Protein AF-A0A7S1T1D5-F1 (afdb_monomer_lite)

Radius of gyration: 20.22 Å; chains: 1; bounding box: 53×20×60 Å

Secondary structure (DSSP, 8-state):
-GGGTT-SHHHHHHHHHTT---TTS-----S-----TTTTSSSSSS-TTT---SS---HHHHHHSTTTSSSS--S--PPP-------PPPPS-TTS-S--

Structure (mmCIF, N/CA/C/O backbone):
data_AF-A0A7S1T1D5-F1
#
_entry.id   AF-A0A7S1T1D5-F1
#
loop_
_atom_site.group_PDB
_atom_site.id
_atom_site.type_symbol
_atom_site.label_atom_id
_atom_site.label_alt_id
_atom_site.label_comp_id
_atom_site.label_asym_id
_atom_site.label_entity_id
_atom_site.label_seq_id
_atom_site.pdbx_PDB_ins_code
_atom_site.Cartn_x
_atom_site.Cartn_y
_atom_site.Cartn_z
_atom_site.occupancy
_atom_site.B_iso_or_equiv
_atom_site.auth_seq_id
_atom_site.auth_comp_id
_atom_site.auth_asym_id
_atom_site.auth_atom_id
_atom_site.pdbx_PDB_model_num
ATOM 1 N N . LYS A 1 1 ? -9.342 -1.743 11.954 1.00 88.62 1 LYS A N 1
ATOM 2 C CA . LYS A 1 1 ? -8.450 -2.504 11.041 1.00 88.62 1 LYS A CA 1
ATOM 3 C C . LYS A 1 1 ? -8.297 -1.799 9.695 1.00 88.62 1 LYS A C 1
ATOM 5 O O . LYS A 1 1 ? -7.189 -1.385 9.412 1.00 88.62 1 LYS A O 1
ATOM 10 N N . ASN A 1 2 ? -9.380 -1.542 8.949 1.00 93.88 2 ASN A N 1
ATOM 11 C CA . ASN A 1 2 ? -9.322 -0.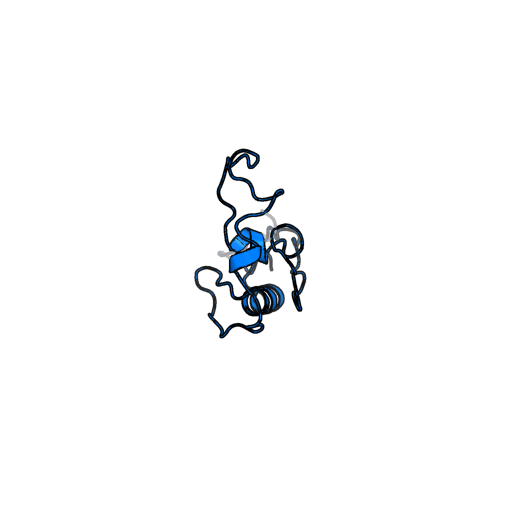810 7.665 1.00 93.88 2 ASN A CA 1
ATOM 12 C C . ASN A 1 2 ? -8.640 0.567 7.721 1.00 93.88 2 ASN A C 1
ATOM 14 O O . ASN A 1 2 ? -8.076 0.996 6.728 1.00 93.88 2 ASN A O 1
ATOM 18 N N . TYR A 1 3 ? -8.663 1.243 8.874 1.00 95.81 3 TYR A N 1
ATOM 19 C CA . TYR A 1 3 ? -7.953 2.509 9.088 1.00 95.81 3 TYR A CA 1
ATOM 20 C C . TYR A 1 3 ? -6.454 2.443 8.732 1.00 95.81 3 TYR A C 1
ATOM 22 O O . TYR A 1 3 ? -5.906 3.411 8.224 1.00 95.81 3 TYR A O 1
ATOM 30 N N . PHE A 1 4 ? -5.806 1.293 8.944 1.00 95.94 4 PHE A N 1
ATOM 31 C CA . PHE A 1 4 ? -4.384 1.085 8.647 1.00 95.94 4 PHE A CA 1
ATOM 32 C C . PHE A 1 4 ? -4.140 0.563 7.224 1.00 95.94 4 PHE A C 1
ATOM 34 O O . PHE A 1 4 ? -3.144 -0.111 6.972 1.00 95.94 4 PHE A O 1
ATOM 41 N N . TYR A 1 5 ? -5.050 0.822 6.283 1.00 96.38 5 TYR A N 1
ATOM 42 C CA . TYR A 1 5 ? -4.830 0.453 4.888 1.00 96.38 5 TYR A CA 1
ATOM 43 C C . TYR A 1 5 ? -3.560 1.133 4.355 1.00 96.38 5 TYR A C 1
ATOM 45 O O . TYR A 1 5 ? -3.396 2.342 4.504 1.00 96.38 5 TYR A O 1
ATOM 53 N N . LEU A 1 6 ? -2.654 0.340 3.770 1.00 95.25 6 LEU A N 1
ATOM 54 C CA . LEU A 1 6 ? -1.291 0.738 3.372 1.00 95.25 6 LEU A CA 1
ATOM 55 C C . LEU A 1 6 ? -0.362 1.168 4.524 1.00 95.25 6 LEU A C 1
ATOM 57 O O . LEU A 1 6 ? 0.776 1.557 4.285 1.00 95.25 6 LEU A O 1
ATOM 61 N N . PHE A 1 7 ? -0.817 1.062 5.767 1.00 96.56 7 PHE A N 1
ATOM 62 C CA . PHE A 1 7 ? -0.069 1.391 6.979 1.00 96.56 7 PHE A CA 1
ATOM 63 C C . PHE A 1 7 ? 0.088 0.158 7.880 1.00 96.56 7 PHE A C 1
ATOM 65 O O . PHE A 1 7 ? 0.059 0.247 9.107 1.00 96.56 7 PHE A O 1
ATOM 72 N N . ASP A 1 8 ? 0.234 -1.007 7.249 1.00 94.44 8 ASP A N 1
ATOM 73 C CA . ASP A 1 8 ? 0.550 -2.280 7.883 1.00 94.44 8 ASP A CA 1
ATOM 74 C C . ASP A 1 8 ? 1.977 -2.735 7.537 1.00 94.44 8 ASP A C 1
ATOM 76 O O . ASP A 1 8 ? 2.597 -2.270 6.576 1.00 94.44 8 ASP A O 1
ATOM 80 N N . ASP A 1 9 ? 2.509 -3.680 8.314 1.00 95.06 9 ASP A N 1
ATOM 81 C CA . ASP A 1 9 ? 3.869 -4.195 8.114 1.00 95.06 9 ASP A CA 1
ATOM 82 C C . ASP A 1 9 ? 4.069 -4.762 6.703 1.00 95.06 9 ASP A C 1
ATOM 84 O O . ASP A 1 9 ? 5.132 -4.597 6.103 1.00 95.06 9 ASP A O 1
ATOM 88 N N . SER A 1 10 ? 3.038 -5.402 6.142 1.00 96.19 10 SER A N 1
ATOM 89 C CA . SER A 1 10 ? 3.062 -5.919 4.773 1.00 96.19 10 SER A CA 1
ATOM 90 C C . SER A 1 10 ? 3.255 -4.801 3.747 1.00 96.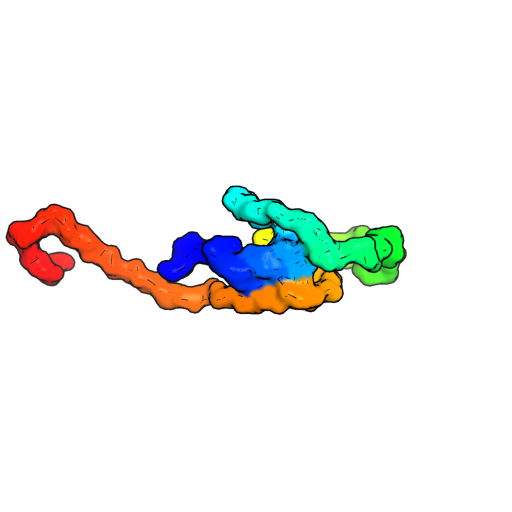19 10 SER A C 1
ATOM 92 O O . SER A 1 10 ? 4.116 -4.936 2.874 1.00 96.19 10 SER A O 1
ATOM 94 N N . ALA A 1 11 ? 2.542 -3.677 3.878 1.00 96.12 11 ALA A N 1
ATOM 95 C CA . ALA A 1 11 ? 2.701 -2.533 2.989 1.00 96.12 11 ALA A CA 1
ATOM 96 C C . ALA A 1 11 ? 4.079 -1.885 3.140 1.00 96.12 11 ALA A C 1
ATOM 98 O O . ALA A 1 11 ? 4.703 -1.561 2.130 1.00 96.12 11 ALA A O 1
ATOM 99 N N . PHE A 1 12 ? 4.609 -1.754 4.361 1.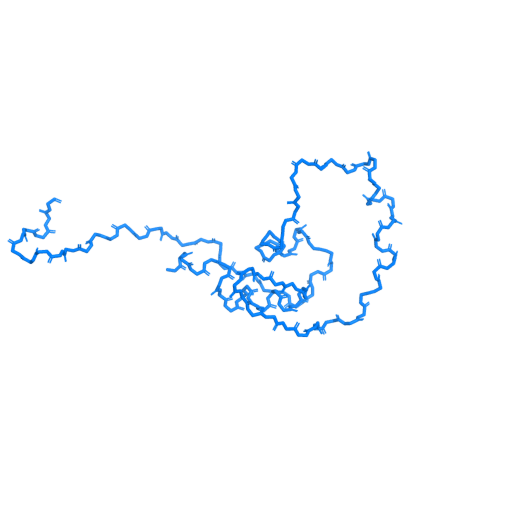00 96.06 12 PHE A N 1
ATOM 100 C CA . PHE A 1 12 ? 5.952 -1.200 4.567 1.00 96.06 12 PHE A CA 1
ATOM 101 C C . PHE A 1 12 ? 7.060 -2.105 4.024 1.00 96.06 12 PHE A C 1
ATOM 103 O O . PHE A 1 12 ? 8.013 -1.614 3.415 1.00 96.06 12 PHE A O 1
ATOM 110 N N . ILE A 1 13 ? 6.931 -3.426 4.176 1.00 96.25 13 ILE A N 1
ATOM 111 C CA . ILE A 1 13 ? 7.861 -4.396 3.582 1.00 96.25 13 ILE A CA 1
ATOM 112 C C . ILE A 1 13 ? 7.824 -4.299 2.054 1.00 96.25 13 ILE A C 1
ATOM 114 O O . ILE A 1 13 ? 8.878 -4.297 1.412 1.00 96.25 13 ILE A O 1
ATOM 118 N N . THR A 1 14 ? 6.635 -4.178 1.466 1.00 96.44 14 THR A N 1
ATOM 119 C CA . THR A 1 14 ? 6.473 -4.007 0.018 1.00 96.44 14 THR A CA 1
ATOM 120 C C . THR A 1 14 ? 7.042 -2.675 -0.464 1.00 96.44 14 THR A C 1
ATOM 122 O O . THR A 1 14 ? 7.822 -2.668 -1.413 1.00 96.44 14 THR A O 1
ATOM 125 N N . ALA A 1 15 ? 6.749 -1.567 0.221 1.00 95.94 15 ALA A N 1
ATOM 126 C CA . ALA A 1 15 ? 7.290 -0.246 -0.096 1.00 95.94 15 ALA A CA 1
ATOM 127 C C . ALA A 1 15 ? 8.827 -0.243 -0.055 1.00 95.94 15 ALA A C 1
ATOM 129 O O . ALA A 1 15 ? 9.469 0.189 -1.011 1.00 95.94 15 ALA A O 1
ATOM 130 N N . LYS A 1 16 ? 9.426 -0.838 0.985 1.00 95.38 16 LYS A N 1
ATOM 131 C CA . LYS A 1 16 ? 10.880 -1.031 1.080 1.00 95.38 16 LYS A CA 1
ATOM 132 C C . LYS A 1 16 ? 11.434 -1.869 -0.075 1.00 95.38 16 LYS A C 1
ATOM 134 O O . LYS A 1 16 ? 12.456 -1.519 -0.658 1.00 95.38 16 LYS A O 1
ATOM 139 N N . SER A 1 17 ? 10.780 -2.985 -0.397 1.00 94.69 17 SER A N 1
ATOM 140 C CA . SER A 1 17 ? 11.253 -3.917 -1.431 1.00 94.69 17 SER A CA 1
ATOM 141 C C . SER A 1 17 ? 11.196 -3.312 -2.834 1.00 94.69 17 SER A C 1
ATOM 143 O O . SER A 1 17 ? 12.056 -3.609 -3.658 1.00 94.69 17 SER A O 1
ATOM 145 N N . LEU A 1 18 ? 10.222 -2.431 -3.081 1.00 93.88 18 LEU A N 1
ATOM 146 C CA . LEU A 1 18 ? 10.051 -1.694 -4.335 1.00 93.88 18 LEU A CA 1
ATOM 147 C C . LEU A 1 18 ? 10.823 -0.366 -4.382 1.00 93.88 18 LEU A C 1
ATOM 149 O O . LEU A 1 18 ? 10.742 0.333 -5.388 1.00 93.88 18 LEU A O 1
ATOM 153 N N . ASN A 1 19 ? 11.551 -0.002 -3.320 1.00 93.94 19 ASN A N 1
ATOM 154 C CA . ASN A 1 19 ? 12.198 1.306 -3.186 1.00 93.94 19 ASN A CA 1
ATOM 155 C C . ASN A 1 19 ? 11.214 2.484 -3.381 1.00 93.94 19 ASN A C 1
ATOM 157 O O . ASN A 1 19 ? 11.498 3.463 -4.072 1.00 93.94 19 ASN A O 1
ATOM 161 N N . MET A 1 20 ? 10.021 2.370 -2.794 1.00 93.94 20 MET A N 1
ATOM 162 C CA . MET A 1 20 ? 8.969 3.386 -2.840 1.00 93.94 20 MET A CA 1
ATOM 163 C C . MET A 1 20 ? 8.633 3.899 -1.446 1.00 93.94 20 MET A C 1
ATOM 165 O O . MET A 1 20 ? 8.883 3.246 -0.436 1.00 93.94 20 MET A O 1
ATOM 169 N N . CYS A 1 21 ? 8.018 5.078 -1.403 1.00 94.06 21 CYS A N 1
ATOM 170 C CA . CYS A 1 21 ? 7.535 5.690 -0.175 1.00 94.06 21 CYS A CA 1
ATOM 171 C C . CYS A 1 21 ? 6.037 5.959 -0.297 1.00 94.06 21 CYS A C 1
ATOM 173 O O . CYS A 1 21 ? 5.586 6.589 -1.257 1.00 94.06 21 CYS A O 1
ATOM 175 N N . ILE A 1 22 ? 5.283 5.509 0.701 1.00 93.88 22 ILE A N 1
ATOM 176 C CA . ILE A 1 22 ? 3.897 5.932 0.904 1.00 93.88 22 ILE A CA 1
ATOM 177 C C . ILE A 1 22 ? 3.940 7.302 1.595 1.00 93.88 22 ILE A C 1
ATOM 179 O O . ILE A 1 22 ? 4.784 7.495 2.477 1.00 93.88 22 ILE A O 1
ATOM 183 N N . PRO A 1 23 ? 3.087 8.271 1.223 1.00 93.88 23 PRO A N 1
ATOM 184 C CA . PRO A 1 23 ? 3.012 9.546 1.930 1.00 93.88 23 PRO A CA 1
ATOM 185 C C . PRO A 1 23 ? 2.792 9.355 3.439 1.00 93.88 23 PRO A C 1
ATOM 187 O O . PRO A 1 23 ? 1.932 8.584 3.853 1.00 93.88 23 PRO A O 1
ATOM 190 N N . GLY A 1 24 ? 3.599 10.031 4.261 1.00 93.25 24 GLY A N 1
ATOM 191 C CA . GLY A 1 24 ? 3.580 9.889 5.725 1.00 93.25 24 GLY A CA 1
ATOM 192 C C . GLY A 1 24 ? 4.226 8.606 6.267 1.00 93.25 24 GLY A C 1
ATOM 193 O O . GLY A 1 24 ? 4.355 8.467 7.480 1.00 93.25 24 GLY A O 1
ATOM 194 N N . GLY A 1 25 ? 4.637 7.679 5.397 1.00 93.75 25 GLY A N 1
ATOM 195 C CA . GLY A 1 25 ? 5.323 6.444 5.768 1.00 93.75 25 GLY A CA 1
ATOM 196 C C . GLY A 1 25 ? 6.849 6.595 5.868 1.00 93.75 25 GLY A C 1
ATOM 197 O O . GLY A 1 25 ? 7.418 7.605 5.441 1.00 93.75 25 GLY A O 1
ATOM 198 N N . PRO A 1 26 ? 7.539 5.581 6.415 1.00 94.94 26 PRO A N 1
ATOM 199 C CA . PRO A 1 26 ? 8.994 5.562 6.506 1.00 94.94 26 PRO A CA 1
ATOM 200 C C . PRO A 1 26 ? 9.656 5.385 5.130 1.00 94.94 26 PRO A C 1
ATOM 202 O O . PRO A 1 26 ? 9.116 4.733 4.234 1.00 94.94 26 PRO A O 1
ATOM 205 N N . LYS A 1 27 ? 10.869 5.930 4.987 1.00 94.38 27 LYS A N 1
ATOM 206 C CA . LYS A 1 27 ? 11.757 5.704 3.838 1.00 94.38 27 LYS A CA 1
ATOM 207 C C . LYS A 1 27 ? 12.879 4.749 4.217 1.00 94.38 27 LYS A C 1
ATOM 209 O O . LYS A 1 27 ? 13.337 4.742 5.357 1.00 94.38 27 LYS A O 1
ATOM 214 N N . PHE A 1 28 ? 13.341 3.982 3.239 1.00 94.31 28 PHE A N 1
ATOM 215 C CA . PHE A 1 28 ? 14.412 3.011 3.411 1.00 94.31 28 PHE A CA 1
ATOM 216 C C . PHE A 1 28 ? 15.406 3.104 2.262 1.00 94.31 28 PHE A C 1
ATOM 218 O O . PHE A 1 28 ? 15.072 3.575 1.178 1.00 94.31 28 PHE A O 1
ATOM 225 N N . GLU A 1 29 ? 16.608 2.592 2.501 1.00 92.50 29 GLU A N 1
ATOM 226 C CA . GLU A 1 29 ? 17.567 2.320 1.436 1.00 92.50 29 GLU A CA 1
ATOM 227 C C . GLU A 1 29 ? 17.032 1.237 0.477 1.00 92.50 29 GLU A C 1
ATOM 229 O O . GLU A 1 29 ? 16.367 0.294 0.935 1.00 92.50 29 GLU A O 1
ATOM 234 N N . PRO A 1 30 ? 17.349 1.318 -0.831 1.00 91.12 30 PRO A N 1
ATOM 235 C CA . PRO A 1 30 ? 16.919 0.327 -1.809 1.00 91.12 30 PRO A CA 1
ATOM 236 C C . PRO A 1 30 ? 17.406 -1.076 -1.434 1.00 91.12 30 PRO A C 1
ATOM 238 O O . PRO A 1 30 ? 18.603 -1.300 -1.232 1.00 91.12 30 PRO A O 1
ATOM 241 N N . LEU A 1 31 ? 16.481 -2.040 -1.384 1.00 89.38 31 LEU A N 1
ATOM 242 C CA . LEU A 1 31 ? 16.818 -3.445 -1.126 1.00 89.38 31 LEU A CA 1
ATOM 243 C C . LEU A 1 31 ? 17.601 -4.071 -2.289 1.00 89.38 31 LEU A C 1
ATOM 245 O O . LEU A 1 31 ? 18.467 -4.916 -2.075 1.00 89.38 31 LEU A O 1
ATOM 249 N N . PHE A 1 32 ? 17.281 -3.649 -3.509 1.00 87.56 32 PHE A N 1
ATOM 250 C CA . PHE A 1 32 ? 17.901 -4.098 -4.744 1.00 87.56 32 PHE A CA 1
ATOM 251 C C . PHE A 1 32 ? 18.526 -2.892 -5.450 1.00 87.56 32 PHE A C 1
ATOM 253 O O . PHE A 1 32 ? 17.854 -1.882 -5.653 1.00 87.56 32 PHE A O 1
ATOM 260 N N . ARG A 1 33 ? 19.816 -2.985 -5.786 1.00 81.94 33 ARG A N 1
ATOM 261 C CA . ARG A 1 33 ? 20.603 -1.911 -6.431 1.00 81.94 33 ARG A CA 1
ATOM 262 C C . ARG A 1 33 ? 20.954 -2.218 -7.889 1.00 81.94 33 ARG A C 1
ATOM 264 O O . ARG A 1 33 ? 21.633 -1.438 -8.537 1.00 81.94 33 ARG A O 1
ATOM 271 N N . ASP A 1 34 ? 20.495 -3.364 -8.374 1.00 74.12 34 ASP A N 1
ATOM 272 C CA . ASP A 1 34 ? 20.790 -3.971 -9.673 1.00 74.12 34 ASP A CA 1
ATOM 273 C C . ASP A 1 34 ? 19.771 -3.598 -10.765 1.00 74.12 34 ASP A C 1
ATOM 275 O O . ASP A 1 34 ? 19.739 -4.221 -11.821 1.00 74.12 34 ASP A O 1
ATOM 279 N N . MET A 1 35 ? 18.902 -2.615 -10.517 1.00 64.81 35 MET A N 1
ATOM 280 C CA . MET A 1 35 ? 17.945 -2.141 -11.518 1.00 64.81 35 MET A CA 1
ATOM 281 C C . MET A 1 35 ? 18.686 -1.260 -12.533 1.00 64.81 35 MET A C 1
ATOM 283 O O . MET A 1 35 ? 18.867 -0.066 -12.301 1.00 64.81 35 MET A O 1
ATOM 287 N N . GLU A 1 36 ? 19.123 -1.838 -13.651 1.00 60.62 36 GLU A N 1
ATOM 288 C CA . GLU A 1 36 ? 19.534 -1.070 -14.831 1.00 60.62 36 GLU A CA 1
ATOM 289 C C . GLU A 1 36 ? 18.297 -0.403 -15.446 1.00 60.62 36 GLU A C 1
ATOM 291 O O . GLU A 1 36 ? 17.560 -0.989 -16.230 1.00 60.62 36 GLU A O 1
ATOM 296 N N . THR A 1 37 ? 18.045 0.845 -15.056 1.00 61.41 37 THR A N 1
ATOM 297 C CA . THR A 1 37 ? 16.887 1.643 -15.490 1.00 61.41 37 THR A CA 1
ATOM 298 C C . THR A 1 37 ? 16.892 1.987 -16.979 1.00 61.41 37 THR A C 1
ATOM 300 O O . THR A 1 37 ? 15.850 2.321 -17.527 1.00 61.41 37 THR A O 1
ATOM 303 N N . ARG A 1 38 ? 18.044 1.910 -17.656 1.00 55.91 38 ARG A N 1
ATOM 304 C CA . ARG A 1 38 ? 18.195 2.407 -19.033 1.00 55.91 38 ARG A CA 1
ATOM 305 C C . ARG A 1 38 ? 17.476 1.577 -20.097 1.00 55.91 38 ARG A C 1
ATOM 307 O O . ARG A 1 38 ? 16.980 2.171 -21.049 1.00 55.91 38 ARG A O 1
ATOM 314 N N . ASP A 1 39 ? 17.389 0.261 -19.930 1.00 57.78 39 ASP A N 1
ATOM 315 C CA . ASP A 1 39 ? 16.824 -0.625 -20.960 1.00 57.78 39 ASP A CA 1
ATOM 316 C C . ASP A 1 39 ? 15.309 -0.858 -20.793 1.00 57.78 39 ASP A C 1
ATOM 318 O O . ASP A 1 39 ? 14.641 -1.317 -21.721 1.00 57.78 39 ASP A O 1
ATOM 322 N N . GLU A 1 40 ? 14.728 -0.525 -19.631 1.00 64.56 40 GLU A N 1
ATOM 323 C CA . GLU A 1 40 ? 13.282 -0.676 -19.396 1.00 64.56 40 GLU A CA 1
ATOM 324 C C . GLU A 1 40 ? 12.447 0.488 -19.968 1.00 64.56 40 GLU A C 1
ATOM 326 O O . GLU A 1 40 ? 11.283 0.275 -20.322 1.00 64.56 40 GLU A O 1
ATOM 331 N N . ASP A 1 41 ? 13.021 1.690 -20.101 1.00 65.31 41 ASP A N 1
ATOM 332 C CA . ASP A 1 41 ? 12.273 2.915 -20.433 1.00 65.31 41 ASP A CA 1
ATOM 333 C C . ASP A 1 41 ? 11.881 3.033 -21.920 1.00 65.31 41 ASP A C 1
ATOM 335 O O . ASP A 1 41 ? 10.873 3.662 -22.238 1.00 65.31 41 ASP A O 1
ATOM 339 N N . TRP A 1 42 ? 12.629 2.409 -22.838 1.00 70.12 42 TRP A N 1
ATOM 340 C CA . TRP A 1 42 ? 12.372 2.475 -24.284 1.00 70.12 42 TRP A CA 1
ATOM 341 C C . TRP A 1 42 ? 12.400 1.086 -24.915 1.00 70.12 42 TRP A C 1
ATOM 343 O O . TRP A 1 42 ? 13.402 0.651 -25.478 1.00 70.12 42 TRP A O 1
ATOM 353 N N . ASN A 1 43 ? 11.269 0.391 -24.845 1.00 79.12 43 ASN A N 1
ATOM 354 C CA . ASN A 1 43 ? 11.074 -0.885 -25.524 1.00 79.12 43 ASN A CA 1
ATOM 355 C C . ASN A 1 43 ? 9.769 -0.878 -26.333 1.00 79.12 43 ASN A C 1
ATOM 357 O O . ASN A 1 43 ? 8.956 0.040 -26.237 1.00 79.12 43 ASN A O 1
ATOM 361 N N . GLU A 1 44 ? 9.561 -1.921 -27.135 1.00 82.00 44 GLU A N 1
ATOM 362 C CA . GLU A 1 44 ? 8.397 -2.044 -28.021 1.00 82.00 44 GLU A CA 1
ATOM 363 C C . GLU A 1 44 ? 7.044 -1.963 -27.286 1.00 82.00 44 GLU A C 1
ATOM 365 O O . GLU A 1 44 ? 6.039 -1.555 -27.885 1.00 82.00 44 GLU A O 1
ATOM 370 N N . PHE A 1 45 ? 7.026 -2.327 -26.000 1.00 80.25 45 PHE A N 1
ATOM 371 C CA . PHE A 1 45 ? 5.840 -2.358 -25.147 1.00 80.25 45 PHE A CA 1
ATOM 372 C C . PHE A 1 45 ? 5.583 -1.033 -24.413 1.00 80.25 45 PHE A C 1
ATOM 374 O O . PHE A 1 45 ? 4.426 -0.678 -24.205 1.00 80.25 45 PHE A O 1
ATOM 381 N N . ASN A 1 46 ? 6.633 -0.286 -24.067 1.00 83.25 46 ASN A N 1
ATOM 382 C CA . ASN A 1 46 ? 6.566 0.972 -23.317 1.00 83.25 46 ASN A CA 1
ATOM 383 C C . ASN A 1 46 ? 6.553 2.221 -24.223 1.00 83.25 46 ASN A C 1
ATOM 385 O O . ASN A 1 46 ? 6.755 3.335 -23.745 1.00 83.25 46 ASN A O 1
ATOM 389 N N . ASP A 1 47 ? 6.298 2.056 -25.525 1.00 86.00 47 ASP A N 1
ATOM 390 C CA . ASP A 1 47 ? 6.191 3.163 -26.482 1.00 86.00 47 ASP A CA 1
ATOM 391 C C . ASP A 1 47 ? 5.060 4.135 -26.100 1.00 86.00 47 ASP A C 1
ATOM 393 O O . ASP A 1 47 ? 3.892 3.753 -25.960 1.00 86.00 47 ASP A O 1
ATOM 397 N N . ILE A 1 48 ? 5.402 5.422 -25.991 1.00 85.50 48 ILE A N 1
ATOM 398 C CA . ILE A 1 48 ? 4.479 6.500 -25.624 1.00 85.50 48 ILE A CA 1
ATOM 399 C C . ILE A 1 48 ? 3.274 6.605 -26.566 1.00 85.50 48 ILE A C 1
ATOM 401 O O . ILE A 1 48 ? 2.191 6.987 -26.131 1.00 85.50 48 ILE A O 1
ATOM 405 N N . ASN A 1 49 ? 3.426 6.217 -27.836 1.00 89.62 49 ASN A N 1
ATOM 406 C CA . ASN A 1 49 ? 2.340 6.260 -28.817 1.00 89.62 49 ASN A CA 1
ATOM 407 C C . ASN A 1 49 ? 1.329 5.118 -28.636 1.00 89.62 49 ASN A C 1
ATOM 409 O O . ASN A 1 49 ? 0.211 5.197 -29.145 1.00 89.62 49 ASN A O 1
ATOM 413 N N . LYS A 1 50 ? 1.714 4.051 -27.926 1.00 88.44 50 LYS A N 1
ATOM 414 C CA . LYS A 1 50 ? 0.868 2.879 -27.652 1.00 88.44 50 LYS A CA 1
ATOM 415 C C . LYS A 1 50 ? 0.230 2.937 -26.259 1.00 88.44 50 LYS A C 1
ATOM 417 O O . LYS A 1 50 ? -0.745 2.230 -26.002 1.00 88.44 50 LYS A O 1
ATOM 422 N N . LEU A 1 51 ? 0.751 3.779 -25.365 1.00 87.38 51 LEU A N 1
ATOM 423 C CA . LEU A 1 51 ? 0.266 3.928 -23.995 1.00 87.38 51 LEU A CA 1
ATOM 424 C C . LEU A 1 51 ? -0.861 4.963 -23.894 1.00 87.38 51 LEU A C 1
ATOM 426 O O . LEU A 1 51 ? -0.679 6.156 -24.127 1.00 87.38 51 LEU A O 1
ATOM 430 N N . ILE A 1 52 ? -2.038 4.516 -23.453 1.00 92.06 52 ILE A N 1
ATOM 431 C CA . ILE A 1 52 ? -3.173 5.403 -23.174 1.00 92.06 52 ILE A CA 1
ATOM 432 C C . ILE A 1 52 ? -3.102 5.873 -21.717 1.00 92.06 52 ILE A C 1
ATOM 434 O O . ILE A 1 52 ? -3.477 5.147 -20.795 1.00 92.06 52 ILE A O 1
ATOM 438 N N . ILE A 1 53 ? -2.674 7.117 -21.501 1.00 89.94 53 ILE A N 1
ATOM 439 C CA . ILE A 1 53 ? -2.555 7.710 -20.162 1.00 89.94 53 ILE A CA 1
ATOM 440 C C . ILE A 1 53 ? -3.814 8.525 -19.843 1.00 89.94 53 ILE A C 1
ATOM 442 O O . ILE A 1 53 ? -3.967 9.657 -20.291 1.00 89.94 53 ILE A O 1
ATOM 446 N N . ARG A 1 54 ? -4.729 7.950 -19.049 1.00 94.06 54 ARG A N 1
ATOM 447 C CA . ARG A 1 54 ? -5.929 8.660 -18.543 1.00 94.06 54 ARG A CA 1
ATOM 448 C C . ARG A 1 54 ? -5.783 9.152 -17.110 1.00 94.06 54 ARG A C 1
ATOM 450 O O . ARG A 1 54 ? -6.406 10.130 -16.711 1.00 94.06 54 ARG A O 1
ATOM 457 N N . SER A 1 55 ? -4.998 8.447 -16.308 1.00 93.19 55 SER A N 1
ATOM 458 C CA . SER A 1 55 ? -4.704 8.809 -14.926 1.00 93.19 55 SER A CA 1
ATOM 459 C C . SER A 1 55 ? -3.317 8.282 -14.573 1.00 93.19 55 SER A C 1
ATOM 461 O O . SER A 1 55 ? -3.003 7.144 -14.933 1.00 93.19 55 SER A O 1
ATOM 463 N N . PRO A 1 56 ? -2.472 9.082 -13.906 1.00 92.19 56 PRO A N 1
ATOM 464 C CA . PRO A 1 56 ? -1.130 8.648 -13.556 1.00 92.19 56 PRO A CA 1
ATOM 465 C C . PRO A 1 56 ? -1.180 7.539 -12.499 1.00 92.19 56 PRO A C 1
ATOM 467 O O . PRO A 1 56 ? -1.938 7.613 -11.528 1.00 92.19 56 PRO A O 1
ATOM 470 N N . ILE A 1 57 ? -0.341 6.517 -12.668 1.00 93.06 57 ILE A N 1
ATOM 471 C CA . ILE A 1 57 ? -0.207 5.433 -11.692 1.00 93.06 57 ILE A CA 1
ATOM 472 C C . ILE A 1 57 ? 0.619 5.946 -10.508 1.00 93.06 57 ILE A C 1
ATOM 474 O O . ILE A 1 57 ? 1.820 6.187 -10.638 1.00 93.06 57 ILE A O 1
ATOM 478 N N . ARG A 1 58 ? -0.024 6.105 -9.348 1.00 95.00 58 ARG A N 1
ATOM 479 C CA . ARG A 1 58 ? 0.620 6.590 -8.120 1.00 95.00 58 ARG A CA 1
ATOM 480 C C . ARG A 1 58 ? 1.333 5.475 -7.347 1.00 95.00 58 ARG A C 1
ATOM 482 O O . ARG A 1 58 ? 1.092 4.288 -7.573 1.00 95.00 58 ARG A O 1
ATOM 489 N N . THR A 1 59 ? 2.188 5.857 -6.396 1.00 94.06 59 THR A N 1
ATOM 490 C CA . THR A 1 59 ? 2.925 4.910 -5.542 1.00 94.06 59 THR A CA 1
ATOM 491 C C . THR A 1 59 ? 1.993 4.062 -4.683 1.00 94.06 59 THR A C 1
ATOM 493 O O . THR A 1 59 ? 2.270 2.884 -4.473 1.00 94.06 59 THR A O 1
ATOM 496 N N . GLU A 1 60 ? 0.851 4.603 -4.254 1.00 95.75 60 GLU A N 1
ATOM 497 C CA . GLU A 1 60 ? -0.130 3.858 -3.463 1.00 95.75 60 GLU A CA 1
ATOM 498 C C . GLU A 1 60 ? -0.694 2.662 -4.240 1.00 95.75 60 GLU A C 1
ATOM 500 O O . GLU A 1 60 ? -0.855 1.585 -3.673 1.00 95.75 60 GLU A O 1
ATOM 505 N N . TYR A 1 61 ? -0.919 2.802 -5.552 1.00 96.56 61 TYR A N 1
ATOM 506 C CA . TYR A 1 61 ? -1.380 1.696 -6.399 1.00 96.56 61 TYR A CA 1
ATOM 507 C C . TYR A 1 61 ? -0.308 0.621 -6.552 1.00 96.56 61 TYR A C 1
ATOM 509 O O . TYR A 1 61 ? -0.606 -0.569 -6.469 1.00 96.56 61 TYR A O 1
ATOM 517 N N . LYS A 1 62 ? 0.950 1.043 -6.710 1.00 95.75 62 LYS A N 1
ATOM 518 C CA . LYS A 1 62 ? 2.099 0.140 -6.816 1.00 95.75 62 LYS A CA 1
ATOM 519 C C . LYS A 1 62 ? 2.340 -0.661 -5.543 1.00 95.75 62 LYS A C 1
ATOM 521 O O . LYS A 1 62 ? 2.768 -1.804 -5.645 1.00 95.75 62 LYS A O 1
ATOM 526 N N . VAL A 1 63 ? 2.056 -0.104 -4.366 1.00 96.12 63 VAL A N 1
ATOM 527 C CA . VAL A 1 63 ? 2.162 -0.850 -3.104 1.00 96.12 63 VAL A CA 1
ATOM 528 C C . VAL A 1 63 ? 0.915 -1.702 -2.841 1.00 96.12 63 VAL A C 1
ATOM 530 O O . VAL A 1 63 ? 1.057 -2.838 -2.401 1.00 96.12 63 VAL A O 1
ATOM 533 N N . ALA A 1 64 ? -0.287 -1.202 -3.155 1.00 96.62 64 ALA A N 1
ATOM 534 C CA . ALA A 1 64 ? -1.542 -1.940 -2.977 1.00 96.62 64 ALA A CA 1
ATOM 535 C C . ALA A 1 64 ? -1.622 -3.200 -3.855 1.00 96.62 64 ALA A C 1
ATOM 537 O O . ALA A 1 64 ? -2.038 -4.261 -3.392 1.00 96.62 64 ALA A O 1
ATOM 538 N N . PHE A 1 65 ? -1.204 -3.090 -5.119 1.00 97.12 65 PHE A N 1
ATOM 539 C CA . PHE A 1 65 ? -1.257 -4.171 -6.104 1.00 97.12 65 PHE A CA 1
ATOM 540 C C . PHE A 1 65 ? 0.137 -4.415 -6.698 1.00 97.12 65 PHE A C 1
ATOM 542 O O . PHE A 1 65 ? 0.399 -4.082 -7.861 1.00 97.12 65 PHE A O 1
ATOM 549 N N . PRO A 1 66 ? 1.057 -5.002 -5.910 1.00 96.50 66 PRO A N 1
ATOM 550 C CA . PRO A 1 66 ? 2.475 -5.019 -6.245 1.00 96.50 66 PRO A CA 1
ATOM 551 C C . PRO A 1 66 ? 2.798 -5.829 -7.498 1.00 96.50 66 PRO A C 1
ATOM 553 O O . PRO A 1 66 ? 3.729 -5.478 -8.214 1.00 96.50 66 PRO A O 1
ATOM 556 N N . TYR A 1 67 ? 2.007 -6.859 -7.799 1.00 96.44 67 TYR A N 1
ATOM 557 C CA . TYR A 1 67 ? 2.199 -7.708 -8.976 1.00 96.44 67 TYR A CA 1
ATOM 558 C C . TYR A 1 67 ? 1.590 -7.153 -10.267 1.00 96.44 67 TYR A C 1
ATOM 560 O O . TYR A 1 67 ? 1.880 -7.684 -11.332 1.00 96.44 67 TYR A O 1
ATOM 568 N N . LEU A 1 68 ? 0.756 -6.112 -10.185 1.00 95.50 68 LEU A N 1
ATOM 569 C CA . LEU A 1 68 ? 0.071 -5.546 -11.350 1.00 95.50 68 LEU A CA 1
ATOM 570 C C . LEU A 1 68 ? 0.791 -4.314 -11.904 1.00 95.50 68 LEU A C 1
ATOM 572 O O . LEU A 1 68 ? 0.930 -4.174 -13.112 1.00 95.50 68 LEU A O 1
ATOM 576 N N . TYR A 1 69 ? 1.239 -3.415 -11.024 1.00 94.62 69 TYR A N 1
ATOM 577 C CA . TYR A 1 69 ? 1.760 -2.102 -11.425 1.00 94.62 69 TYR A CA 1
ATOM 578 C C . TYR A 1 69 ? 3.288 -1.967 -11.335 1.00 94.62 69 TYR A C 1
ATOM 580 O O . TYR A 1 69 ? 3.809 -0.857 -11.471 1.00 94.62 69 TYR A O 1
ATOM 588 N N . ASN A 1 70 ? 4.013 -3.064 -11.085 1.00 92.25 70 ASN A N 1
ATOM 58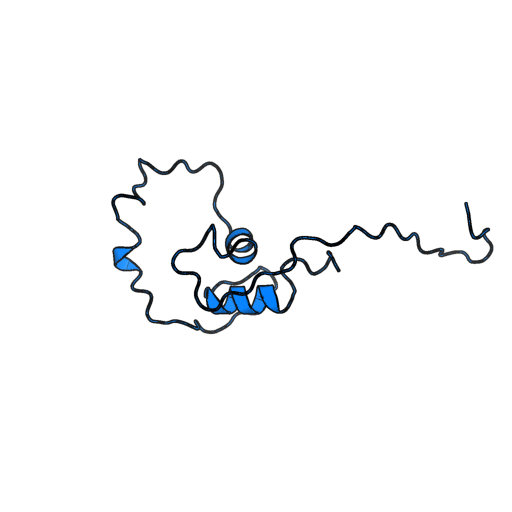9 C CA . ASN A 1 70 ? 5.473 -3.060 -11.004 1.00 92.25 70 ASN A CA 1
ATOM 590 C C . ASN A 1 70 ? 6.084 -4.138 -11.891 1.00 92.25 70 ASN A C 1
ATOM 592 O O . ASN A 1 70 ? 5.640 -5.286 -11.891 1.00 92.25 70 ASN A O 1
ATOM 596 N N . ASN A 1 71 ? 7.187 -3.784 -12.543 1.00 88.75 71 ASN A N 1
ATOM 597 C CA . ASN A 1 71 ? 8.078 -4.757 -13.151 1.00 88.75 71 ASN A CA 1
ATOM 598 C C . ASN A 1 71 ? 8.868 -5.469 -12.048 1.00 88.75 71 ASN A C 1
ATOM 600 O O . ASN A 1 71 ? 9.320 -4.839 -11.091 1.00 88.75 71 ASN A O 1
ATOM 604 N N . ARG A 1 72 ? 9.051 -6.787 -12.190 1.00 88.25 72 ARG A N 1
ATOM 605 C CA . ARG A 1 72 ? 9.912 -7.610 -11.315 1.00 88.25 72 ARG A CA 1
ATOM 606 C C . ARG A 1 72 ? 9.660 -7.388 -9.803 1.00 88.25 72 ARG A C 1
ATOM 608 O O . ARG A 1 72 ? 10.591 -7.040 -9.072 1.00 88.25 72 ARG A O 1
ATOM 615 N N . PRO A 1 73 ? 8.435 -7.622 -9.292 1.00 93.06 73 PRO A N 1
ATOM 616 C CA . PRO A 1 73 ? 8.111 -7.458 -7.873 1.00 93.06 73 PRO A CA 1
ATOM 617 C C . PRO A 1 73 ? 8.814 -8.526 -7.015 1.00 93.06 73 PRO A C 1
ATOM 619 O O . PRO A 1 73 ? 8.303 -9.622 -6.780 1.00 93.06 73 PRO A O 1
ATOM 622 N N . ARG A 1 74 ? 10.025 -8.216 -6.547 1.00 92.69 74 ARG A N 1
ATOM 623 C CA . ARG A 1 74 ? 10.867 -9.113 -5.742 1.00 92.69 74 ARG A CA 1
ATOM 624 C C . ARG A 1 74 ? 10.657 -8.849 -4.251 1.00 92.69 74 ARG A C 1
ATOM 626 O O . ARG A 1 74 ? 10.667 -7.703 -3.821 1.00 92.69 74 ARG A O 1
ATOM 633 N N . ARG A 1 75 ? 10.526 -9.915 -3.449 1.00 95.06 75 ARG A N 1
ATOM 634 C CA . ARG A 1 75 ? 10.390 -9.859 -1.971 1.00 95.06 75 ARG A CA 1
ATOM 635 C C . ARG A 1 75 ? 9.229 -8.988 -1.446 1.00 95.06 75 ARG A C 1
ATOM 637 O O . ARG A 1 75 ? 9.236 -8.592 -0.285 1.00 95.06 75 ARG A O 1
ATOM 644 N N . VAL A 1 76 ? 8.211 -8.747 -2.271 1.00 96.44 76 VAL A N 1
ATOM 645 C CA . VAL A 1 76 ? 6.975 -8.060 -1.868 1.00 96.44 76 VAL A CA 1
ATOM 646 C C . VAL A 1 76 ? 6.075 -8.972 -1.026 1.00 96.44 76 VAL A C 1
ATOM 648 O O . VAL A 1 76 ? 6.187 -10.198 -1.081 1.00 96.44 76 VAL A O 1
ATOM 651 N N . ARG A 1 77 ? 5.163 -8.375 -0.254 1.00 96.50 77 ARG A N 1
ATOM 652 C CA . ARG A 1 77 ? 4.112 -9.071 0.499 1.00 96.50 77 ARG A CA 1
ATOM 653 C C . ARG A 1 77 ? 2.738 -8.517 0.134 1.00 96.50 77 ARG A C 1
ATOM 655 O O . ARG A 1 77 ? 2.580 -7.317 -0.071 1.00 96.50 77 ARG A O 1
ATOM 662 N N . LEU A 1 78 ? 1.743 -9.397 0.077 1.00 95.31 78 LEU A N 1
ATOM 663 C CA . LEU A 1 78 ? 0.353 -8.991 -0.109 1.00 95.31 78 LEU A CA 1
ATOM 664 C C . LEU A 1 78 ? -0.218 -8.490 1.221 1.00 95.31 78 LEU A C 1
ATOM 666 O O . LEU A 1 78 ? -0.215 -9.219 2.215 1.00 95.31 78 LEU A O 1
ATOM 670 N N . SER A 1 79 ? -0.703 -7.250 1.228 1.00 93.19 79 SER A N 1
ATOM 671 C CA . SER A 1 79 ? -1.482 -6.701 2.340 1.00 93.19 79 SER A CA 1
ATOM 672 C C . SER A 1 79 ? -2.926 -7.194 2.282 1.00 93.19 79 SER A C 1
ATOM 674 O O . SER A 1 79 ? -3.425 -7.630 1.241 1.00 93.19 79 SER A O 1
ATOM 676 N N . THR A 1 80 ? -3.619 -7.120 3.418 1.00 94.50 80 THR A N 1
ATOM 677 C CA . THR A 1 80 ? -5.045 -7.461 3.456 1.00 94.50 80 THR A CA 1
ATOM 678 C C . THR A 1 80 ? -5.844 -6.421 2.679 1.00 94.50 80 THR A C 1
ATOM 680 O O . THR A 1 80 ? -5.705 -5.225 2.922 1.00 94.50 80 THR A O 1
ATOM 683 N N . TYR A 1 81 ? -6.700 -6.879 1.765 1.00 94.75 81 TYR A N 1
ATOM 684 C CA . TYR A 1 81 ? -7.479 -5.987 0.907 1.00 94.75 81 TYR A CA 1
ATOM 685 C C . TYR A 1 81 ? -8.528 -5.190 1.691 1.00 94.75 81 TYR A C 1
ATOM 687 O O . TYR A 1 81 ? -8.627 -3.975 1.549 1.00 94.75 81 TYR A O 1
ATOM 695 N N . HIS A 1 82 ? -9.320 -5.873 2.521 1.00 95.69 82 HIS A N 1
ATOM 696 C CA . HIS A 1 82 ? -10.428 -5.257 3.243 1.00 95.69 82 HIS A CA 1
ATOM 697 C C . HIS A 1 82 ? -10.883 -6.130 4.421 1.00 95.69 82 HIS A C 1
ATOM 699 O O . HIS A 1 82 ? -10.867 -7.358 4.342 1.00 95.69 82 HIS A O 1
ATOM 705 N N . HIS A 1 83 ? -11.348 -5.496 5.495 1.00 95.75 83 HIS A N 1
ATOM 706 C CA . HIS A 1 83 ? -12.121 -6.127 6.565 1.00 95.75 83 HIS A CA 1
ATOM 707 C C . HIS A 1 83 ? -13.539 -5.547 6.595 1.00 95.75 83 HIS A C 1
ATOM 709 O O . HIS A 1 83 ? -13.709 -4.389 6.236 1.00 95.75 83 HIS A O 1
ATOM 715 N N . PRO A 1 84 ? -14.563 -6.274 7.070 1.00 96.38 84 PRO A N 1
ATOM 716 C CA . PRO A 1 84 ? -15.899 -5.702 7.245 1.00 96.38 84 PRO A CA 1
ATOM 717 C C . PRO A 1 84 ? -15.867 -4.391 8.050 1.00 96.38 84 PRO A C 1
ATOM 719 O O . PRO A 1 84 ? -15.173 -4.300 9.069 1.00 96.38 84 PRO A O 1
ATOM 722 N N . GLN A 1 85 ? -16.592 -3.370 7.582 1.00 94.44 85 GLN A N 1
ATOM 723 C CA . GLN A 1 85 ? -16.664 -2.083 8.271 1.00 94.44 85 GLN A CA 1
ATOM 724 C C . GLN A 1 85 ? -17.457 -2.243 9.570 1.00 94.44 85 GLN A C 1
ATOM 726 O O . GLN A 1 85 ? -18.606 -2.677 9.566 1.00 94.44 85 GLN A O 1
ATOM 731 N N . VAL A 1 86 ? -16.824 -1.902 10.691 1.00 94.56 86 VAL A N 1
ATOM 732 C CA . VAL A 1 86 ? -17.464 -1.947 12.007 1.00 94.56 86 VAL A CA 1
ATOM 733 C C . VAL A 1 86 ? -18.290 -0.678 12.180 1.00 94.56 86 VAL A C 1
ATOM 735 O O . VAL A 1 86 ? -17.734 0.415 12.237 1.00 94.56 86 VAL A O 1
ATOM 738 N N . MET A 1 87 ? -19.609 -0.837 12.272 1.00 93.81 87 MET A N 1
ATOM 739 C CA . MET A 1 87 ? -20.574 0.249 12.477 1.00 93.81 87 MET A CA 1
ATOM 740 C C . MET A 1 87 ? -20.983 0.316 13.952 1.00 93.81 87 MET A C 1
ATOM 742 O O . MET A 1 87 ? -22.150 0.172 14.300 1.00 93.81 87 MET A O 1
ATOM 746 N N . TYR A 1 88 ? -19.993 0.446 14.833 1.00 92.19 88 TYR A N 1
ATOM 747 C CA . TYR A 1 88 ? -20.224 0.549 16.271 1.00 92.19 88 TYR A CA 1
ATOM 748 C C . TYR A 1 88 ? -20.469 2.007 16.655 1.00 92.19 88 TYR A C 1
ATOM 750 O O . TYR A 1 88 ? -19.624 2.865 16.393 1.00 92.19 88 TYR A O 1
ATOM 758 N N . ILE A 1 89 ? -21.607 2.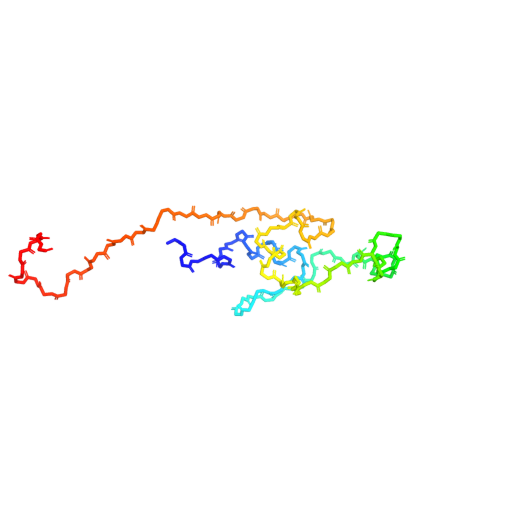270 17.290 1.00 92.12 89 ILE A N 1
ATOM 759 C CA . ILE A 1 89 ? -21.931 3.575 17.860 1.00 92.12 89 ILE A CA 1
ATOM 760 C C . ILE A 1 89 ? -21.536 3.529 19.332 1.00 92.12 89 ILE A C 1
ATOM 762 O O . ILE A 1 89 ? -22.059 2.723 20.101 1.00 92.12 89 ILE A O 1
ATOM 766 N N . LYS A 1 90 ? -20.578 4.375 19.717 1.00 91.50 90 LYS A N 1
ATOM 767 C CA . LYS A 1 90 ? -20.198 4.531 21.118 1.00 91.50 90 LYS A CA 1
ATOM 768 C C . LYS A 1 90 ? -21.225 5.435 21.796 1.00 91.50 90 LYS A C 1
ATOM 770 O O . LYS A 1 90 ? -21.454 6.554 21.347 1.00 91.50 90 LYS A O 1
ATOM 775 N N . ILE A 1 91 ? -21.820 4.933 22.870 1.00 91.94 91 ILE A N 1
ATOM 776 C CA . ILE A 1 91 ? -22.699 5.714 23.735 1.00 91.94 91 ILE A CA 1
ATOM 777 C C . ILE A 1 91 ? -21.824 6.695 24.524 1.00 91.94 91 ILE A C 1
ATOM 779 O O . ILE A 1 91 ? -20.847 6.282 25.153 1.00 91.94 91 ILE A O 1
ATOM 783 N N . GLU A 1 92 ? -22.152 7.985 24.464 1.00 91.44 92 GLU A N 1
ATOM 784 C CA . GLU A 1 92 ? -21.484 9.020 25.268 1.00 91.44 92 GLU A CA 1
ATOM 785 C C . GLU A 1 92 ? -22.261 9.333 26.559 1.00 91.44 92 GLU A C 1
ATOM 787 O O . GLU A 1 92 ? -21.643 9.684 27.561 1.00 91.44 92 GLU A O 1
ATOM 792 N N . ASP A 1 93 ? -23.589 9.150 26.556 1.00 92.19 93 ASP A N 1
ATOM 793 C CA . ASP A 1 93 ? -24.466 9.344 27.717 1.00 92.19 93 ASP A CA 1
ATOM 794 C C . ASP A 1 93 ? -24.984 7.991 28.250 1.00 92.19 93 ASP A C 1
ATOM 796 O O . ASP A 1 93 ? -25.776 7.332 27.568 1.00 92.19 93 ASP A O 1
ATOM 800 N N . PRO A 1 94 ? -24.541 7.546 29.440 1.00 90.81 94 PRO A N 1
ATOM 801 C CA . PRO A 1 94 ? -24.926 6.257 30.006 1.00 90.81 94 PRO A CA 1
ATOM 802 C C . PRO A 1 94 ? -26.376 6.200 30.509 1.00 90.81 94 PRO A C 1
ATOM 804 O O . PRO A 1 94 ? -26.845 5.099 30.798 1.00 90.81 94 PRO A O 1
ATOM 807 N N . ASP A 1 95 ? -27.078 7.333 30.621 1.00 93.19 95 AS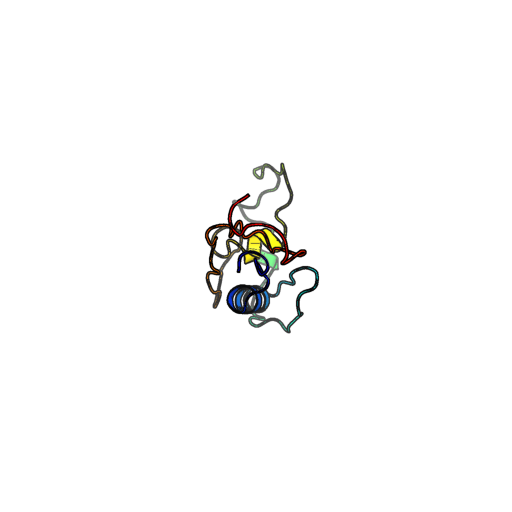P A N 1
ATOM 808 C CA . ASP A 1 95 ? -28.456 7.375 31.128 1.00 93.19 95 ASP A CA 1
ATOM 809 C C . ASP A 1 95 ? -29.494 6.954 30.064 1.00 93.19 95 ASP A C 1
ATOM 811 O O . ASP A 1 95 ? -30.659 6.695 30.384 1.00 93.19 95 ASP A O 1
ATOM 815 N N . LEU A 1 96 ? -29.089 6.846 28.792 1.00 91.81 96 LEU A N 1
ATOM 816 C CA . LEU A 1 96 ? -29.947 6.406 27.689 1.00 91.81 96 LEU A CA 1
ATOM 817 C C . LEU A 1 96 ? -30.090 4.867 27.630 1.00 91.81 96 LEU A C 1
ATOM 819 O O . LEU A 1 96 ? -29.174 4.133 28.009 1.00 91.81 96 LEU A O 1
ATOM 823 N N . PRO A 1 97 ? -31.218 4.335 27.110 1.00 92.12 97 PRO A N 1
ATOM 824 C CA . PRO A 1 97 ? -31.386 2.897 26.893 1.00 92.12 97 PRO A CA 1
ATOM 825 C C . PRO A 1 97 ? -30.305 2.315 25.974 1.00 92.12 97 PRO A C 1
ATOM 827 O O . PRO A 1 97 ? -29.841 2.977 25.058 1.00 92.12 97 PRO A O 1
ATOM 830 N N . ALA A 1 98 ? -29.951 1.040 26.153 1.00 88.25 98 ALA A N 1
ATOM 831 C CA . ALA A 1 98 ? -28.901 0.397 25.352 1.00 88.25 98 ALA A CA 1
ATOM 832 C C . ALA A 1 98 ? -29.255 0.225 23.859 1.00 88.25 98 ALA A C 1
ATOM 834 O O . ALA A 1 98 ? -28.362 0.148 23.019 1.00 88.25 98 ALA A O 1
ATOM 835 N N . TYR A 1 99 ? -30.547 0.150 23.536 1.00 88.38 99 TYR A N 1
ATOM 836 C CA . TYR A 1 99 ? -31.051 0.097 22.167 1.00 88.38 99 TYR A CA 1
ATOM 837 C C . TYR A 1 99 ? -31.979 1.289 21.954 1.00 88.38 99 TYR A C 1
ATOM 839 O O . TYR A 1 99 ? -33.047 1.346 22.570 1.00 88.38 99 TYR A O 1
ATOM 847 N N . TYR A 1 100 ? -31.551 2.222 21.105 1.00 84.69 100 TYR A N 1
ATOM 848 C CA . TYR A 1 100 ? -32.288 3.420 20.707 1.00 84.69 100 TYR A CA 1
ATOM 849 C C . TYR A 1 100 ? -32.059 3.739 19.228 1.00 84.69 100 TYR A C 1
ATOM 851 O O . TYR A 1 100 ? -31.061 3.234 18.659 1.00 84.69 100 TYR A O 1
#

Foldseek 3Di:
DCVCQCVDPLLVQQCQAQQHDDVVGDGDDRPDPPPPVVPVCDDPVNDPVPDDPPDDDDVSNCSQPVPPPDDPRPRHGHDDPDDPDDPDDDDPDPVDDPPD

InterPro domains:
  IPR027652 Pre-mRNA-processing-splicing factor 8 [PTHR11140] (1-100)

Sequence (100 aa):
KNYFYLFDDSAFITAKSLNMCIPGGPKFEPLFRDMETRDEDWNEFNDINKLIIRSPIRTEYKVAFPYLYNNRPRRVRLSTYHHPQVMYIKIEDPDLPAYY

pLDDT: mean 90.08, std 9.21, range [55.91, 97.12]

Organism: NCBI:txid63592